Protein AF-A0A350DMR7-F1 (afdb_monomer)

Foldseek 3Di:
DACPLDVVSVVQVVVDDDPVSSVVSCVVPNDPSRDQFDADPNRTPDGPPDD

Radius of gyration: 12.54 Å; Cα contacts (8 Å, |Δi|>4): 48; chains: 1; bounding box: 22×26×31 Å

Secondary structure (DSSP, 8-state):
--TTSSHHHHHHHTT--SHHHHHHHHHHH--GGG--EEEETTEEEEETT--

Nearest PDB structures (foldseek):
  6ohc-assembly2_D  TM=9.411E-01  e=5.591E-03  Escherichia coli K-12
  6ohb-assembly2_D  TM=9.362E-01  e=7.370E-03  Escherichia coli K-12
  6ohc-assembly1_A  TM=9.109E-01  e=1.575E-02  Escherichia coli K-12
  6ohc-assembly1_B  TM=9.263E-01  e=3.607E-02  Escherichia coli K-12
  6ohc-assembly2_C  TM=9.423E-01  e=3.865E-02  Escherichia coli K-12

Solvent-accessible surface area (backbone atoms only — not comparable to full-atom values): 3183 Å² total; per-residue (Å²): 109,43,75,57,62,39,74,68,47,34,65,51,50,75,70,45,88,49,70,67,52,46,53,49,48,42,73,74,67,56,55,76,70,26,53,40,65,43,69,56,96,90,37,78,77,43,51,69,88,71,128

pLDDT: mean 91.25, std 8.03, range [47.62, 96.56]

Mean predicted aligned error: 3.83 Å

Structure (mmCIF, N/CA/C/O backbone):
data_AF-A0A350DMR7-F1
#
_entry.id   AF-A0A350DMR7-F1
#
loop_
_atom_site.group_PDB
_atom_site.id
_atom_site.type_symbol
_atom_site.label_atom_id
_atom_site.label_alt_id
_atom_site.label_comp_id
_atom_site.label_asym_id
_atom_site.label_entity_id
_atom_site.label_seq_id
_atom_site.pdbx_PDB_ins_code
_atom_site.Cartn_x
_atom_site.Cartn_y
_atom_site.Cartn_z
_atom_site.occupancy
_atom_site.B_iso_or_equiv
_atom_site.auth_seq_id
_atom_site.auth_comp_id
_atom_site.auth_asym_id
_atom_site.auth_atom_id
_atom_site.pdbx_PDB_model_num
ATOM 1 N N . ILE A 1 1 ? -2.561 -1.820 -5.175 1.00 84.81 1 ILE A N 1
ATOM 2 C CA . ILE A 1 1 ? -2.000 -1.663 -3.812 1.00 84.81 1 ILE A CA 1
ATOM 3 C C . ILE A 1 1 ? -2.762 -2.615 -2.911 1.00 84.81 1 ILE A C 1
ATOM 5 O O . ILE A 1 1 ? -3.986 -2.539 -2.893 1.00 84.81 1 ILE A O 1
ATOM 9 N N . ASP A 1 2 ? -2.053 -3.466 -2.176 1.00 89.44 2 ASP A N 1
ATOM 10 C CA . ASP A 1 2 ? -2.643 -4.488 -1.312 1.00 89.44 2 ASP A CA 1
ATOM 11 C C . ASP A 1 2 ? -2.877 -3.931 0.106 1.00 89.44 2 ASP A C 1
ATOM 13 O O . ASP A 1 2 ? -1.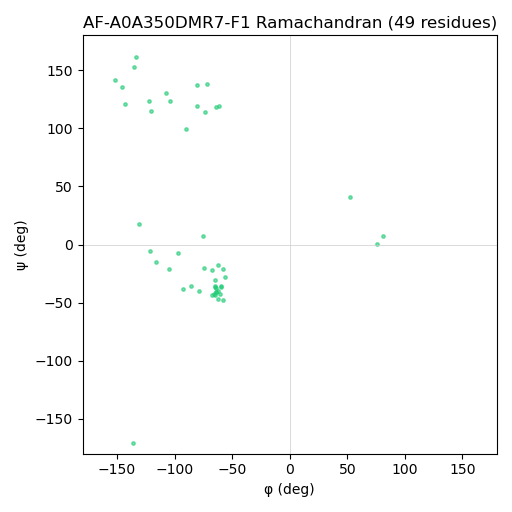966 -3.860 0.934 1.00 89.44 2 ASP A O 1
ATOM 1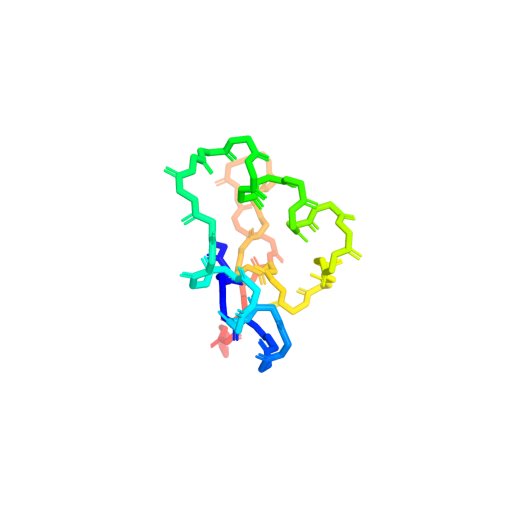7 N N . MET A 1 3 ? -4.122 -3.530 0.388 1.00 87.81 3 MET A N 1
ATOM 18 C CA . MET A 1 3 ? -4.562 -2.986 1.687 1.00 87.81 3 MET A CA 1
ATOM 19 C C . MET A 1 3 ? -4.734 -4.059 2.780 1.00 87.81 3 MET A C 1
ATOM 21 O O . MET A 1 3 ? -5.248 -3.763 3.859 1.00 87.81 3 MET A O 1
ATOM 25 N N . GLY A 1 4 ? -4.336 -5.304 2.509 1.00 89.00 4 GLY A N 1
ATOM 26 C CA . GLY A 1 4 ? -4.370 -6.431 3.437 1.00 89.00 4 GLY A CA 1
ATOM 27 C C . GLY A 1 4 ? -3.051 -7.201 3.490 1.00 89.00 4 GLY A C 1
ATOM 28 O O . GLY A 1 4 ? -3.036 -8.327 3.979 1.00 89.00 4 GLY A O 1
ATOM 29 N N . ALA A 1 5 ? -1.947 -6.603 3.024 1.00 89.62 5 ALA A N 1
ATOM 30 C CA . ALA A 1 5 ? -0.658 -7.281 2.866 1.00 89.62 5 ALA A CA 1
ATOM 31 C C . ALA A 1 5 ? -0.095 -7.905 4.160 1.00 89.62 5 ALA A C 1
ATOM 33 O O . ALA A 1 5 ? 0.743 -8.807 4.103 1.00 89.62 5 ALA A O 1
ATOM 34 N N . THR A 1 6 ? -0.546 -7.435 5.328 1.00 91.75 6 THR A N 1
ATOM 35 C CA . THR A 1 6 ? -0.278 -8.055 6.632 1.00 91.75 6 THR A CA 1
ATOM 36 C C . THR A 1 6 ? -1.549 -8.110 7.476 1.00 91.75 6 THR A C 1
ATOM 38 O O . THR A 1 6 ? -2.422 -7.249 7.358 1.00 91.75 6 THR A O 1
ATOM 41 N N . GLU A 1 7 ? -1.639 -9.079 8.393 1.00 92.81 7 GLU A N 1
ATOM 42 C CA . GLU A 1 7 ? -2.786 -9.190 9.310 1.00 92.81 7 GLU A CA 1
ATOM 43 C C . GLU A 1 7 ? -2.965 -7.940 10.185 1.00 92.81 7 GLU A C 1
ATOM 45 O O . GLU A 1 7 ? -4.090 -7.535 10.483 1.00 92.81 7 GLU A O 1
ATOM 50 N N . LEU A 1 8 ? -1.859 -7.305 10.592 1.00 92.44 8 LEU A N 1
ATOM 51 C CA . LEU A 1 8 ? -1.889 -6.077 11.383 1.00 92.44 8 LEU A CA 1
ATOM 52 C C . LEU A 1 8 ? -2.448 -4.903 10.572 1.00 92.44 8 LEU A C 1
ATOM 54 O O . LEU A 1 8 ? -3.279 -4.148 11.079 1.00 92.44 8 LEU A O 1
ATOM 58 N N . LEU A 1 9 ? -2.014 -4.769 9.318 1.00 93.31 9 LEU A N 1
ATOM 59 C CA . LEU A 1 9 ? -2.483 -3.730 8.410 1.00 93.31 9 LEU A CA 1
ATOM 60 C C . LEU A 1 9 ? -3.969 -3.930 8.075 1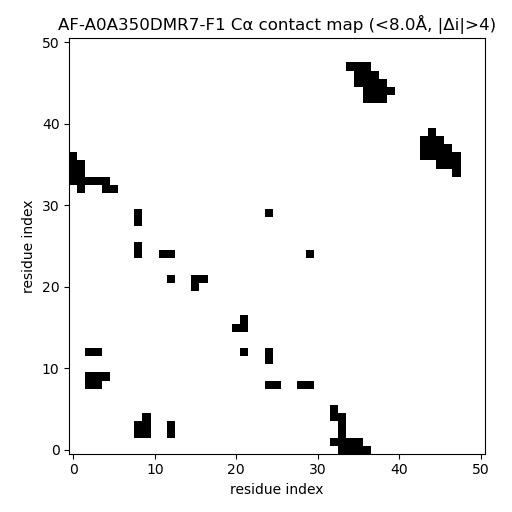.00 93.31 9 LEU A C 1
ATOM 62 O O . LEU A 1 9 ? -4.738 -2.980 8.198 1.00 93.31 9 LEU A O 1
ATOM 66 N N . ALA A 1 10 ? -4.403 -5.167 7.813 1.00 93.81 10 ALA A N 1
ATOM 67 C CA . ALA A 1 10 ? -5.812 -5.500 7.605 1.00 93.81 10 ALA A CA 1
ATOM 68 C C . ALA A 1 10 ? -6.684 -5.120 8.820 1.00 93.81 10 ALA A C 1
ATOM 70 O O . ALA A 1 10 ? -7.692 -4.432 8.675 1.00 93.81 10 ALA A O 1
ATOM 71 N N . ARG A 1 11 ? -6.266 -5.485 10.042 1.00 94.50 11 ARG A N 1
ATOM 72 C CA . ARG A 1 11 ? -6.980 -5.145 11.294 1.00 94.50 11 ARG A CA 1
ATOM 73 C C . ARG A 1 11 ? -7.031 -3.645 11.595 1.00 94.50 11 ARG A C 1
ATOM 75 O O . ARG A 1 11 ? -7.942 -3.180 12.284 1.00 94.50 11 ARG A O 1
ATOM 82 N N . ARG A 1 12 ? -6.022 -2.884 11.169 1.00 92.56 12 ARG A N 1
ATOM 83 C CA . ARG A 1 12 ? -5.998 -1.423 11.330 1.00 92.56 12 ARG A CA 1
ATOM 84 C C . ARG A 1 12 ? -6.863 -0.742 10.279 1.00 92.56 12 ARG A C 1
ATOM 86 O O . ARG A 1 12 ? -7.617 0.159 10.634 1.00 92.56 12 ARG A O 1
ATOM 93 N N . MET A 1 13 ? -6.834 -1.226 9.040 1.00 92.44 13 MET A N 1
ATOM 94 C CA . MET A 1 13 ? -7.659 -0.710 7.949 1.00 92.44 13 MET A CA 1
ATOM 95 C C . MET A 1 13 ? -9.160 -0.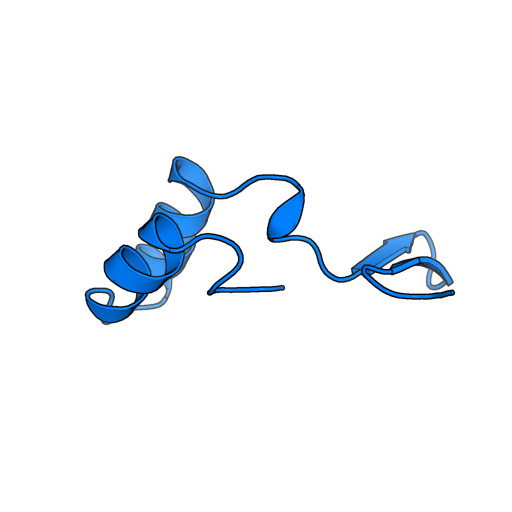818 8.233 1.00 92.44 13 MET A C 1
ATOM 97 O O . MET A 1 13 ? -9.889 0.126 7.942 1.00 92.44 13 MET A O 1
ATOM 101 N N . THR A 1 14 ? -9.631 -1.879 8.901 1.00 93.94 14 THR A N 1
ATOM 102 C CA . THR A 1 14 ? -11.057 -2.010 9.278 1.00 93.94 14 THR A CA 1
ATOM 103 C C . THR A 1 14 ? -11.564 -0.918 10.225 1.00 93.94 14 THR A C 1
ATOM 105 O O . THR A 1 14 ? -12.771 -0.766 10.383 1.00 93.94 14 THR A O 1
ATOM 108 N N . GLN A 1 15 ? -10.668 -0.192 10.901 1.00 93.31 15 GLN A N 1
ATOM 109 C CA . GLN A 1 15 ? -11.023 0.881 11.836 1.00 93.31 15 GLN A CA 1
ATOM 110 C C . GLN A 1 15 ? -10.965 2.275 11.197 1.00 93.31 15 GLN A C 1
ATOM 112 O O . GLN A 1 15 ? -11.390 3.237 11.832 1.00 93.31 15 GLN A O 1
ATOM 117 N N . THR A 1 16 ? -10.467 2.383 9.961 1.00 94.62 16 THR A N 1
ATOM 118 C CA . THR A 1 16 ? -10.395 3.650 9.223 1.00 94.62 16 THR A CA 1
ATOM 119 C C . THR A 1 16 ? -11.747 3.992 8.598 1.00 94.62 16 THR A C 1
ATOM 121 O O . THR A 1 16 ? -12.434 3.124 8.057 1.00 94.62 16 THR A O 1
ATOM 124 N N . LYS A 1 17 ? -12.149 5.258 8.685 1.00 93.56 17 LYS A N 1
ATOM 125 C CA . LYS A 1 17 ? -13.423 5.786 8.172 1.00 93.56 17 LYS A CA 1
ATOM 126 C C . LYS A 1 17 ? -13.230 6.805 7.059 1.00 93.56 17 LYS A C 1
ATOM 128 O O . LYS A 1 17 ? -14.188 7.121 6.354 1.00 93.56 17 LYS A O 1
ATOM 133 N N . SER A 1 18 ? -12.015 7.315 6.904 1.00 96.06 18 SER A N 1
ATOM 134 C CA . SER A 1 18 ? -11.670 8.326 5.916 1.00 96.06 18 SER A CA 1
ATOM 135 C C . SER A 1 18 ? -10.392 7.968 5.159 1.00 96.06 18 SER A C 1
ATOM 137 O O . SER A 1 18 ? -9.589 7.133 5.581 1.00 96.06 18 SER A O 1
ATOM 139 N N . LEU A 1 19 ? -10.214 8.601 4.000 1.00 94.62 19 LEU A N 1
ATOM 140 C CA . LEU A 1 19 ? -9.050 8.378 3.146 1.00 94.62 19 LEU A CA 1
ATOM 141 C C . LEU A 1 19 ? -7.748 8.826 3.826 1.00 94.62 19 LEU A C 1
ATOM 143 O O . LEU A 1 19 ? -6.721 8.174 3.669 1.00 94.62 19 LEU A O 1
ATOM 147 N N . ASP A 1 20 ? -7.774 9.916 4.591 1.00 96.56 20 ASP A N 1
ATOM 148 C CA . ASP A 1 20 ? -6.610 10.396 5.337 1.00 96.56 20 ASP A CA 1
ATOM 149 C C . ASP A 1 20 ? -6.164 9.390 6.408 1.00 96.56 20 ASP A C 1
ATOM 151 O O . ASP A 1 20 ? -4.969 9.114 6.517 1.00 96.56 20 ASP A O 1
ATOM 155 N N . GLU A 1 21 ? -7.103 8.756 7.117 1.00 95.38 21 GLU A N 1
ATOM 156 C CA . GLU A 1 21 ? -6.796 7.686 8.069 1.00 95.38 21 GLU A CA 1
ATOM 157 C C . GLU A 1 21 ? -6.187 6.462 7.367 1.00 95.38 21 GLU A C 1
ATOM 159 O O . GLU A 1 21 ? -5.216 5.885 7.860 1.00 95.38 21 GLU A O 1
ATOM 164 N N . GLN A 1 22 ? -6.700 6.086 6.191 1.00 94.25 22 GLN A N 1
ATOM 165 C CA . GLN A 1 22 ? -6.140 4.995 5.382 1.00 94.25 22 GLN A CA 1
ATOM 166 C C . GLN A 1 22 ? -4.706 5.295 4.935 1.00 94.25 22 GLN A C 1
ATOM 168 O O . GLN A 1 22 ? -3.813 4.458 5.085 1.00 94.25 22 GLN A O 1
ATOM 173 N N . LEU A 1 23 ? -4.461 6.503 4.424 1.00 94.94 23 LEU A N 1
ATOM 174 C CA . LEU A 1 23 ? -3.128 6.943 4.011 1.00 94.94 23 LEU A CA 1
ATOM 175 C C . LEU A 1 23 ? -2.164 7.018 5.200 1.00 94.94 23 LEU A C 1
ATOM 177 O O . LEU A 1 23 ? -1.001 6.637 5.070 1.00 94.94 23 LEU A O 1
ATOM 181 N N . PHE A 1 24 ? -2.642 7.441 6.371 1.00 95.06 24 PHE A N 1
ATOM 182 C CA . PHE A 1 24 ? -1.841 7.454 7.590 1.00 95.06 24 PHE A CA 1
ATOM 183 C C . PHE A 1 24 ? -1.445 6.038 8.030 1.00 95.06 24 PHE A C 1
ATOM 185 O O . PHE A 1 24 ? -0.283 5.791 8.359 1.00 95.06 24 PHE A 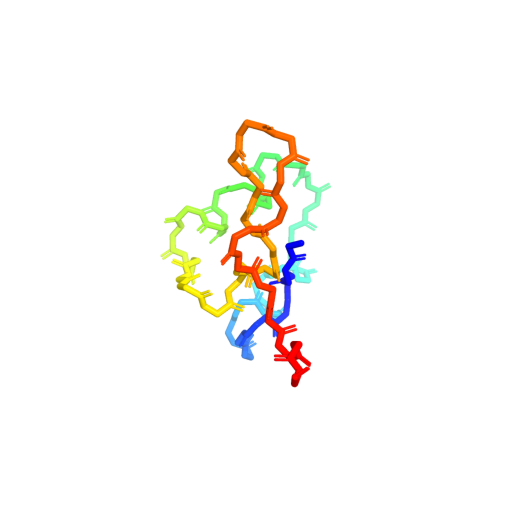O 1
ATOM 192 N N . VAL A 1 25 ? -2.378 5.081 7.979 1.00 94.94 25 VAL A N 1
ATOM 193 C CA . VAL A 1 25 ? -2.092 3.666 8.265 1.00 94.94 25 VAL A CA 1
ATOM 194 C C . VAL A 1 25 ? -1.061 3.104 7.285 1.00 94.94 25 VAL A C 1
ATOM 196 O O . VAL A 1 25 ? -0.128 2.430 7.720 1.00 94.94 25 VAL A O 1
ATOM 199 N N . LEU A 1 26 ? -1.176 3.415 5.991 1.00 94.38 26 LEU A N 1
ATOM 200 C CA . LEU A 1 26 ? -0.187 3.017 4.986 1.00 94.38 26 LEU A CA 1
ATOM 201 C C . LEU A 1 26 ? 1.195 3.620 5.242 1.00 94.38 26 LEU A C 1
ATOM 203 O O . LEU A 1 26 ? 2.193 2.928 5.097 1.00 94.38 26 LEU A O 1
ATOM 207 N N . MET A 1 27 ? 1.268 4.884 5.653 1.00 94.31 27 MET A N 1
ATOM 208 C CA . MET A 1 27 ? 2.538 5.536 5.974 1.00 94.31 27 MET A CA 1
ATOM 209 C C . MET A 1 27 ? 3.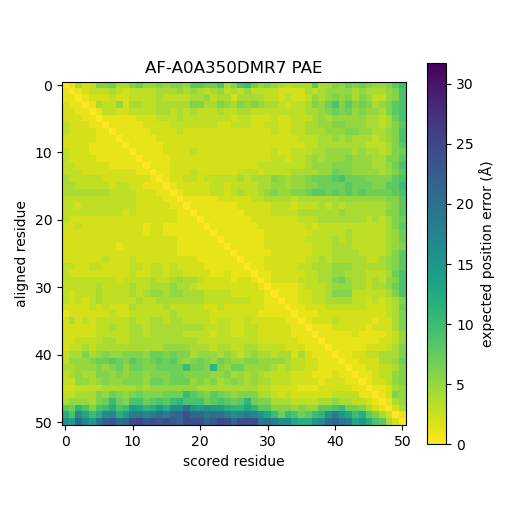229 4.899 7.188 1.00 94.31 27 MET A C 1
ATOM 211 O O . MET A 1 27 ? 4.454 4.839 7.236 1.00 94.31 27 MET A O 1
ATOM 215 N N . MET A 1 28 ? 2.454 4.446 8.176 1.00 94.00 28 MET A N 1
ATOM 216 C CA . MET A 1 28 ? 2.983 3.883 9.423 1.00 94.00 28 MET A CA 1
ATOM 217 C C . MET A 1 28 ? 3.301 2.388 9.340 1.00 94.00 28 MET A C 1
ATOM 219 O O . MET A 1 28 ? 4.238 1.931 9.989 1.00 94.00 28 MET A O 1
ATOM 223 N N . LEU A 1 29 ? 2.496 1.618 8.604 1.00 93.94 29 LEU A N 1
ATOM 224 C CA . LEU A 1 29 ? 2.544 0.150 8.596 1.00 93.94 29 LEU A CA 1
ATOM 225 C C . LEU A 1 29 ? 2.811 -0.450 7.213 1.00 93.94 29 LEU A C 1
ATOM 227 O O . LEU A 1 29 ? 2.912 -1.671 7.098 1.00 93.94 29 LEU A O 1
ATOM 231 N N . GLY A 1 30 ? 2.863 0.375 6.168 1.00 90.94 30 GLY A N 1
ATOM 232 C CA . GLY A 1 30 ? 3.135 -0.082 4.816 1.00 90.94 30 GLY A CA 1
ATOM 233 C C . GLY A 1 30 ? 4.592 -0.494 4.640 1.00 90.94 30 GLY A C 1
ATOM 234 O O . GLY A 1 30 ? 5.509 0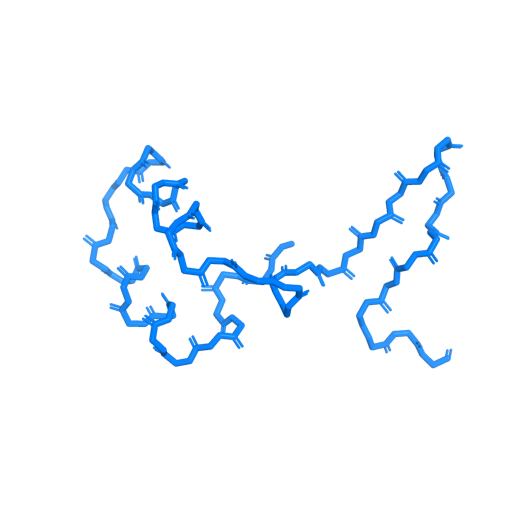.186 5.096 1.00 90.94 30 GLY A O 1
ATOM 235 N N . ASP A 1 31 ? 4.792 -1.602 3.939 1.00 90.94 31 ASP A N 1
ATOM 236 C CA . ASP A 1 31 ? 6.093 -2.077 3.478 1.00 90.94 31 ASP A CA 1
ATOM 237 C C . ASP A 1 31 ? 6.003 -2.554 2.018 1.00 90.94 31 ASP A C 1
ATOM 239 O O . ASP A 1 31 ? 4.999 -2.339 1.333 1.00 90.94 31 ASP A O 1
ATOM 243 N N . ASP A 1 32 ? 7.060 -3.187 1.518 1.00 89.69 32 ASP A N 1
ATOM 244 C CA . ASP A 1 32 ? 7.156 -3.695 0.149 1.00 89.69 32 ASP A CA 1
ATOM 245 C C . ASP A 1 32 ? 6.026 -4.668 -0.220 1.00 89.69 32 ASP A C 1
ATOM 247 O O . ASP A 1 32 ? 5.597 -4.703 -1.375 1.00 89.69 32 ASP A O 1
ATOM 251 N N . ARG A 1 33 ? 5.460 -5.395 0.751 1.00 89.75 33 ARG A N 1
ATOM 252 C CA . ARG A 1 33 ? 4.369 -6.352 0.514 1.00 89.75 33 ARG A CA 1
ATOM 253 C C . ARG A 1 33 ? 3.075 -5.668 0.089 1.00 89.75 33 ARG A C 1
ATOM 255 O O . ARG A 1 33 ? 2.231 -6.323 -0.522 1.00 89.75 33 ARG A O 1
ATOM 262 N N . VAL A 1 34 ? 2.908 -4.382 0.388 1.00 93.31 34 VAL A N 1
ATOM 263 C CA . VAL A 1 34 ? 1.744 -3.575 -0.016 1.00 93.31 34 VAL A CA 1
ATOM 264 C C . VAL A 1 34 ? 1.792 -3.210 -1.509 1.00 93.31 34 VAL A C 1
ATOM 266 O O . VAL A 1 34 ? 0.762 -2.902 -2.122 1.00 93.31 34 VAL A O 1
ATOM 269 N N . ILE A 1 35 ? 2.972 -3.263 -2.132 1.00 92.94 35 ILE A N 1
ATOM 270 C CA . ILE A 1 35 ? 3.155 -2.913 -3.541 1.00 92.94 35 ILE A CA 1
ATOM 271 C C . ILE A 1 35 ? 2.740 -4.088 -4.431 1.00 92.94 35 ILE A C 1
ATOM 273 O O . ILE A 1 35 ? 3.315 -5.170 -4.384 1.00 92.94 35 ILE A O 1
ATOM 277 N N . GLU A 1 36 ? 1.737 -3.865 -5.280 1.00 93.00 36 GLU A N 1
ATOM 278 C CA . GLU A 1 36 ? 1.280 -4.862 -6.259 1.00 93.00 36 GLU A CA 1
ATOM 279 C C . GLU A 1 36 ? 1.967 -4.710 -7.612 1.00 93.00 36 GLU A C 1
ATOM 281 O O . GLU A 1 36 ? 2.260 -5.705 -8.264 1.00 93.00 36 GLU A O 1
ATOM 286 N N . GLU A 1 37 ? 2.211 -3.478 -8.053 1.00 94.69 37 GLU A N 1
ATOM 287 C CA . GLU A 1 37 ? 2.808 -3.194 -9.350 1.00 94.69 37 GLU A CA 1
ATOM 288 C C . GLU A 1 37 ? 3.580 -1.876 -9.303 1.00 94.69 37 GLU A C 1
ATOM 290 O O . GLU A 1 37 ? 3.130 -0.905 -8.691 1.00 94.69 37 GLU A O 1
ATOM 295 N N . THR A 1 38 ? 4.722 -1.837 -9.988 1.00 94.25 38 THR A N 1
ATOM 296 C CA . THR A 1 38 ? 5.512 -0.621 -10.193 1.00 94.25 38 THR A CA 1
ATOM 297 C C . THR A 1 38 ? 5.641 -0.363 -11.686 1.00 94.25 38 THR A C 1
A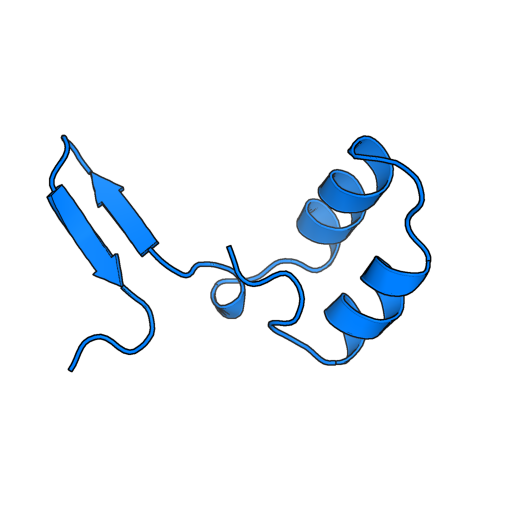TOM 299 O O . THR A 1 38 ? 6.279 -1.134 -12.406 1.00 94.25 38 THR A O 1
ATOM 302 N N . VAL A 1 39 ? 5.065 0.745 -12.153 1.00 94.94 39 VAL A N 1
ATOM 303 C CA . VAL A 1 39 ? 5.107 1.167 -13.559 1.00 94.94 39 VAL A CA 1
ATOM 304 C C . VAL A 1 39 ? 6.107 2.309 -13.718 1.00 94.94 39 VAL A C 1
ATOM 306 O O . VAL A 1 39 ? 5.986 3.344 -13.070 1.00 94.94 39 VAL A O 1
ATOM 309 N N . ILE A 1 40 ? 7.090 2.136 -14.602 1.00 96.50 40 ILE A N 1
ATOM 310 C CA . ILE A 1 40 ? 8.116 3.140 -14.910 1.00 96.50 40 ILE A CA 1
ATOM 311 C C . ILE A 1 40 ? 8.054 3.451 -16.403 1.00 96.50 40 ILE A C 1
ATOM 313 O O . ILE A 1 40 ? 8.179 2.547 -17.229 1.00 96.50 40 ILE A O 1
ATOM 317 N N . ALA A 1 41 ? 7.871 4.729 -16.751 1.00 96.12 41 ALA A N 1
ATOM 318 C CA . ALA A 1 41 ? 7.733 5.191 -18.138 1.00 96.12 41 ALA A CA 1
ATOM 319 C C . ALA A 1 41 ? 6.655 4.418 -18.933 1.00 96.12 41 ALA A C 1
ATOM 321 O O . ALA A 1 41 ? 6.865 4.041 -20.083 1.00 96.12 41 ALA A O 1
ATOM 322 N N . GLY A 1 42 ? 5.516 4.129 -18.292 1.00 94.88 42 GLY A N 1
ATOM 323 C CA . GLY A 1 42 ? 4.406 3.381 -18.895 1.00 94.88 42 GLY A CA 1
ATOM 324 C C . GLY A 1 42 ? 4.625 1.867 -19.013 1.00 94.88 42 GLY A C 1
ATOM 325 O O . GLY A 1 42 ? 3.737 1.169 -19.491 1.00 94.88 42 GLY A O 1
ATOM 326 N N . MET A 1 43 ? 5.767 1.339 -18.562 1.00 93.69 43 MET A N 1
ATOM 327 C CA . MET A 1 43 ? 6.062 -0.097 -18.563 1.00 93.69 43 MET A CA 1
ATOM 328 C C . MET A 1 43 ? 6.016 -0.666 -17.146 1.00 93.69 43 MET A C 1
ATOM 330 O O . MET A 1 43 ? 6.668 -0.135 -16.245 1.00 93.69 43 MET A O 1
ATOM 334 N N . SER A 1 44 ? 5.291 -1.769 -16.953 1.00 93.62 44 SER A N 1
ATOM 335 C CA . SER A 1 44 ? 5.339 -2.541 -15.707 1.00 93.62 44 SER A CA 1
ATOM 336 C C . SER A 1 44 ? 6.743 -3.118 -15.522 1.00 93.62 44 SER A C 1
ATOM 338 O O . SER A 1 44 ? 7.244 -3.849 -16.377 1.00 93.62 44 SER A O 1
ATOM 340 N N . ARG A 1 45 ? 7.422 -2.722 -14.444 1.00 94.25 45 ARG A N 1
ATOM 341 C CA . ARG A 1 45 ? 8.777 -3.182 -14.091 1.00 94.25 45 ARG A CA 1
ATOM 342 C C . ARG A 1 45 ? 8.779 -4.176 -12.945 1.00 94.25 45 ARG A C 1
ATOM 344 O O . ARG A 1 45 ? 9.735 -4.927 -12.798 1.00 94.25 45 ARG A O 1
ATOM 351 N N . TYR A 1 46 ? 7.722 -4.173 -12.151 1.00 92.62 46 TYR A N 1
ATOM 352 C CA . TYR A 1 46 ? 7.515 -5.098 -11.056 1.00 92.62 46 TYR A CA 1
ATOM 353 C C . TYR A 1 46 ? 6.029 -5.384 -10.964 1.00 92.62 46 TYR A C 1
ATOM 355 O O . TYR A 1 46 ? 5.241 -4.444 -11.015 1.00 92.62 46 TYR A O 1
ATOM 363 N N . LYS A 1 47 ? 5.661 -6.652 -10.796 1.00 92.62 47 LYS A N 1
ATOM 364 C CA . LYS A 1 47 ? 4.295 -7.058 -10.485 1.00 92.62 47 LYS A CA 1
ATOM 365 C C . LYS A 1 47 ? 4.323 -8.236 -9.517 1.00 92.62 47 LYS A C 1
ATOM 367 O O . LYS A 1 47 ? 4.899 -9.281 -9.819 1.00 92.62 47 LYS A O 1
ATOM 372 N N . LYS A 1 48 ? 3.716 -8.065 -8.346 1.00 86.75 48 LYS A N 1
ATOM 373 C CA . LYS A 1 48 ? 3.605 -9.084 -7.300 1.00 86.75 48 LYS A CA 1
ATOM 374 C C . LYS A 1 48 ? 2.827 -10.282 -7.859 1.00 86.75 48 LYS A C 1
ATOM 376 O O . LYS A 1 48 ? 1.687 -10.137 -8.290 1.00 86.75 48 LYS A O 1
ATOM 381 N N . GLY A 1 49 ? 3.460 -11.457 -7.885 1.00 79.69 49 GLY A N 1
ATOM 382 C CA . GLY A 1 49 ? 2.855 -12.699 -8.385 1.00 79.69 49 GLY A CA 1
ATOM 383 C C . GLY A 1 49 ? 2.866 -12.889 -9.907 1.00 79.69 49 GLY A C 1
ATOM 384 O O . GLY A 1 49 ? 2.260 -13.846 -10.384 1.00 79.69 49 GLY A O 1
ATOM 385 N N . ALA A 1 50 ? 3.537 -12.024 -10.677 1.00 62.78 50 ALA A N 1
ATOM 386 C CA . ALA A 1 50 ? 3.833 -12.335 -12.073 1.00 62.78 50 ALA A CA 1
ATOM 387 C C . ALA A 1 50 ? 4.952 -13.391 -12.129 1.00 62.78 50 ALA A C 1
ATOM 389 O O . ALA A 1 50 ? 6.068 -13.128 -11.679 1.00 62.78 50 ALA A O 1
ATOM 390 N N . VAL A 1 51 ? 4.603 -14.585 -12.618 1.00 47.62 51 VAL A N 1
ATOM 391 C CA . VAL A 1 51 ? 5.528 -15.668 -13.001 1.00 47.62 51 VAL A CA 1
ATOM 392 C C . VAL A 1 51 ? 6.113 -15.364 -14.372 1.00 47.62 51 VAL A C 1
ATOM 394 O O . VAL A 1 51 ? 5.325 -14.933 -15.246 1.00 47.62 51 VAL A O 1
#

Sequence (51 aa):
IDMGATELLARRMTQTKSLDEQLFVLMMLGDDRVIE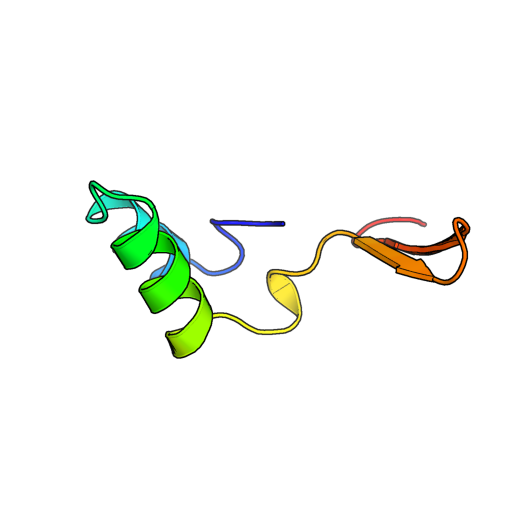ETVIAGMSRYKKGAV

=== Feature glossary ===
Key to the feature types in this record:

— What the protein is —

Primary structure: the covalent order of the twenty standard amino acids along the backbone. Two proteins with the same sequence will (almost always) fold to the same structure; two with 30% identity often share a fold but not the details.

Database cross-references. InterPro integrates a dozen domain/family signature databases into unified entries with residue-range hits. GO terms attach function/process/location labels with evidence codes. CATH codes position the fold in a four-level structural taxonomy. Organism is the NCBI-taxonomy species name.

— Where its atoms are —

The mmCIF block holds the 3D Cartesian coordinates of each backbone atom (N, Cα, C, O) in ångströms. mmCIF is the PDB's canonical archive format — a tagged-loop text representation of the atomic model.

Six rendered views show the 3D structure from the faces of a cube — i.e. along ±x, ±y, ±z. Rendering representation is drawn randomly per protein from cartoon (secondary-structure ribbons), sticks (backbone bonds), or molecular surface; coloring is either N→C rainbow (blue at the N-terminus through red at the C-terminus) or one color per chain.

— Local backbone conformation —

DSSP 8-state secondary structure assigns each residue one of H (α-helix), G (3₁₀-helix), I (π-helix), E (extended β-strand), B (isolated β-bridge), T (hydrogen-bonded turn), S (bend), or '-' (coil). The assignment is computed from backbone hydrogen-bond geometry via the Kabsch–Sander algorithm.

P-SEA three-state annotation labels each residue as helix, strand, or coil based purely on the geometry of the Cα trace. It serves as a fallback when the full backbone (and thus DSSP) is unavailable.

The φ/ψ torsion pair specifies the backbone conformation at each residue. φ rotates about the N–Cα bond, ψ about the Cα–C bond. Steric clashes forbid most of the (φ, ψ) plane — the allowed regions (α-helix basin, β-sheet basin, left-handed helix) are the Ramachandran-allowed regions.

— Global shape and packing —

The geometric summary reports three shape descriptors. Rg (radius of gyration) measures how spread out the Cα atoms are about their centre of mass; compact globular proteins have small Rg, elongated or unfolded ones large. Cα contacts (<8 Å, |i−j|>4) count long-range residue pairs in spatial proximity — high for tightly packed folds, near zero for rods or random coil. The bounding-box extents give the protein's footprint along x, y, z in Å.

Accessible surface area quantifies burial. A residue with SASA near zero is packed into the hydrophobic core; one with SASA >100 Å² sits on the surface. Computed here via the Shrake–Rupley numerical algorithm with a 1.4 Å probe.

Plot images: a contact map (which residues are close in 3D, as an N×N binary image), a Ramachandran scatter (backbone torsion angles, revealing secondary-structure composition at a glance), and — for AlphaFold structures — a PAE heatmap (pairwise prediction confidence).

— Structural neighborhood —

The Foldseek 3Di string encodes local tertiary geometry as a 20-letter alphabet — one character per residue — derived from the relative positions of nearby Cα atoms. Unlike the amino-acid sequence, 3Di is a direct function of the 3D structure, so two proteins with the same fold have similar 3Di strings even at low sequence identity.

Nearest PDB neighbors are the top structural matches found by Foldseek when searching this structure against the entire Protein Data Bank. Each hit reports a TM-score (0 to 1; >0.5 almost always implies the same fold) and an E-value. These are *structural* homologs — they may share no detectable sequence similarity.

— Confidence and disorder —

For AlphaFold models, the B-factor field carries pLDDT — the model's own estimate of local accuracy on a 0–100 scale. Regions with pLDDT<50 should be treated as essentially unmodeled; they often correspond to intrinsically disordered segments.

B-factor (Debye–Waller factor) reflects atomic displacement in the crystal lattice. It is an experimental observable (units Å²), not a prediction; low values mean the atom is pinned down, high values mean it moves or is heterogeneous across the crystal.

Predicted aligned error is AlphaFold's pairwise confidence. Unlike pLDDT (per-residue), PAE is per-residue-pair and captures whether two parts of the structure are correctly placed relative to each other. Units are ångströms of expected positional error.